Protein AF-A0A351DFH5-F1 (afdb_monomer_lite)

pLDDT: mean 95.79, std 2.82, range [80.25, 98.31]

Radius of gyration: 12.42 Å; chains: 1; bounding box: 26×24×39 Å

Sequence (79 aa):
MIKEQLTGKKIAITGSTGFLGTALVEQLLRTIPDVKLVLLVRSSKRTASQRVKREILNNDAFGPLRKELGDEEFDRLTR

Foldseek 3Di:
DVLVVQALDEDEDEPLLDPVNLLVVLCCLVRHHNYHYHYDADDDVHDRVVSCVPRRVPDCSCVVVCVVQPDVRSVVSVD

Secondary structure (DSSP, 8-state):
-HHHHHTT-EEEEESTTSHHHHHHHHHHHHHSTT-EEEEE---SSS-HHHHIIIIIITSGGGHHHHHHH-HHHHHHHT-

Structure (mmCIF, N/CA/C/O backbone):
data_AF-A0A351DFH5-F1
#
_entry.id   AF-A0A351DFH5-F1
#
loop_
_atom_site.group_PDB
_atom_site.id
_atom_site.type_symbol
_atom_site.label_atom_id
_atom_site.label_alt_id
_atom_site.label_comp_id
_atom_site.label_asym_id
_atom_site.label_entity_id
_atom_site.label_seq_id
_atom_site.pdbx_PDB_ins_code
_atom_site.Cartn_x
_atom_site.Cartn_y
_atom_site.Cartn_z
_atom_site.occupancy
_atom_site.B_iso_or_equiv
_atom_site.auth_seq_id
_atom_site.auth_comp_id
_atom_site.auth_asym_id
_atom_site.auth_atom_id
_atom_site.pdbx_PDB_model_num
ATOM 1 N N . MET A 1 1 ? -2.942 2.236 21.922 1.00 80.25 1 MET A N 1
ATOM 2 C CA . MET A 1 1 ? -2.290 3.566 21.900 1.00 80.25 1 MET A CA 1
ATOM 3 C C . MET A 1 1 ? -1.719 3.954 20.530 1.00 80.25 1 MET A C 1
ATOM 5 O O . MET A 1 1 ? -1.807 5.124 20.207 1.00 80.25 1 MET A O 1
ATOM 9 N N . ILE A 1 2 ? -1.182 3.040 19.699 1.00 92.69 2 ILE A N 1
ATOM 10 C CA . ILE A 1 2 ? -0.702 3.385 18.335 1.00 92.69 2 ILE A CA 1
ATOM 11 C C . ILE A 1 2 ? -1.850 3.469 17.318 1.00 92.69 2 ILE A C 1
ATOM 13 O O . ILE A 1 2 ? -1.917 4.416 16.539 1.00 92.69 2 ILE A O 1
ATOM 17 N N . LYS A 1 3 ? -2.764 2.489 17.322 1.00 95.19 3 LYS A N 1
ATOM 18 C CA . LYS A 1 3 ? -3.866 2.419 16.351 1.00 95.19 3 LYS A CA 1
ATOM 19 C C . LYS A 1 3 ? -4.747 3.662 16.427 1.00 95.19 3 LYS A C 1
ATOM 21 O O . LYS A 1 3 ? -4.972 4.304 15.414 1.00 95.19 3 LYS A O 1
ATOM 26 N N . GLU A 1 4 ? -5.123 4.063 17.635 1.00 96.06 4 GLU A N 1
ATOM 27 C CA . GLU A 1 4 ? -5.945 5.247 17.893 1.00 96.06 4 GLU A CA 1
ATOM 28 C C . GLU A 1 4 ? -5.248 6.547 17.468 1.00 96.06 4 GLU A C 1
ATOM 30 O O . GLU A 1 4 ? -5.903 7.477 17.007 1.00 96.06 4 GLU A O 1
ATOM 35 N N . GLN A 1 5 ? -3.917 6.616 17.577 1.00 97.06 5 GLN A N 1
ATOM 36 C CA . GLN A 1 5 ? -3.142 7.785 17.151 1.00 97.06 5 GLN A CA 1
ATOM 37 C C . GLN A 1 5 ? -3.004 7.893 15.628 1.00 97.06 5 GLN A C 1
ATOM 39 O O . GLN A 1 5 ? -2.823 9.000 15.112 1.00 97.06 5 GLN A O 1
ATOM 44 N N . LEU A 1 6 ? -3.069 6.764 14.918 1.00 97.25 6 LEU A N 1
ATOM 45 C CA . LEU A 1 6 ? -2.916 6.695 13.465 1.00 97.25 6 LEU A CA 1
ATOM 46 C C . LEU A 1 6 ? -4.252 6.638 12.709 1.00 97.25 6 LEU A C 1
ATOM 48 O O . LEU A 1 6 ? -4.261 6.932 11.513 1.00 97.25 6 LEU A O 1
ATOM 52 N N . THR A 1 7 ? -5.364 6.318 13.377 1.00 97.75 7 THR A N 1
ATOM 53 C CA . THR A 1 7 ? -6.707 6.345 12.780 1.00 97.75 7 THR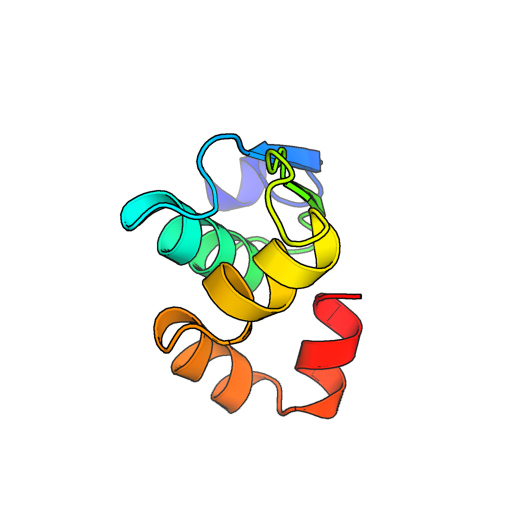 A CA 1
ATOM 54 C C . THR A 1 7 ? -6.981 7.696 12.119 1.00 97.75 7 THR A C 1
ATOM 56 O O . THR A 1 7 ? -6.740 8.757 12.703 1.00 97.75 7 THR A O 1
ATOM 59 N N . GLY A 1 8 ? -7.459 7.664 10.873 1.00 97.62 8 GLY A N 1
ATOM 60 C CA . GLY A 1 8 ? -7.777 8.869 10.101 1.00 97.62 8 GLY A CA 1
ATOM 61 C C . GLY A 1 8 ? -6.564 9.706 9.664 1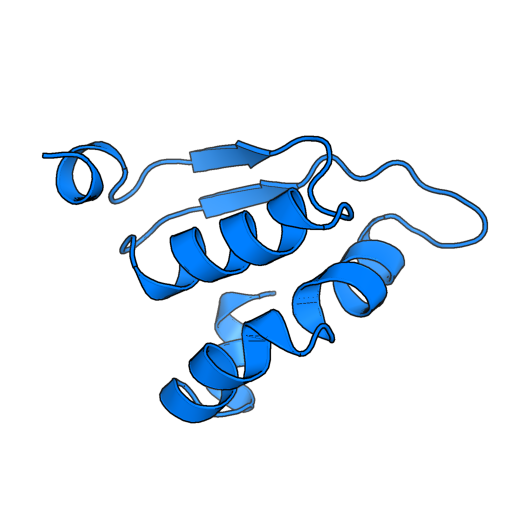.00 97.62 8 GLY A C 1
ATOM 62 O O . GLY A 1 8 ? -6.736 10.766 9.053 1.00 97.62 8 GLY A O 1
ATOM 63 N N . LYS A 1 9 ? -5.326 9.291 9.975 1.00 98.12 9 LYS A N 1
ATOM 64 C CA . LYS A 1 9 ? -4.123 10.035 9.577 1.00 98.12 9 LYS A CA 1
ATOM 65 C C . LYS A 1 9 ? -3.798 9.815 8.104 1.00 98.12 9 LYS A C 1
ATOM 67 O O . LYS A 1 9 ? -4.024 8.753 7.525 1.00 98.12 9 LYS A O 1
ATOM 72 N N . LYS A 1 10 ? -3.173 10.834 7.513 1.00 98.25 10 LYS A N 1
ATOM 73 C CA . LYS A 1 10 ? -2.527 10.747 6.205 1.00 98.25 10 LYS A CA 1
ATOM 74 C C . LYS A 1 10 ? -1.023 10.571 6.404 1.00 98.25 10 LYS A C 1
ATOM 76 O O . LYS A 1 10 ? -0.386 11.446 6.983 1.00 98.25 10 LYS A O 1
ATOM 81 N N . ILE A 1 11 ? -0.469 9.452 5.945 1.00 98.12 11 ILE A N 1
ATOM 82 C CA . ILE A 1 11 ? 0.921 9.048 6.194 1.00 98.12 11 ILE A CA 1
ATOM 83 C C . ILE A 1 11 ? 1.666 8.970 4.863 1.00 98.12 11 ILE A C 1
ATOM 85 O O . ILE A 1 11 ? 1.258 8.248 3.953 1.00 98.12 11 ILE A O 1
ATOM 89 N N . ALA A 1 12 ? 2.769 9.707 4.749 1.00 98.31 12 ALA A N 1
ATOM 90 C CA . ALA A 1 12 ? 3.682 9.587 3.620 1.00 98.31 12 ALA A CA 1
ATOM 91 C C . ALA A 1 12 ? 4.730 8.505 3.905 1.00 98.31 12 ALA A C 1
ATOM 93 O O . ALA A 1 12 ? 5.355 8.515 4.964 1.00 98.31 12 ALA A O 1
ATOM 94 N N . ILE A 1 13 ? 4.934 7.588 2.960 1.00 97.94 13 ILE A N 1
ATOM 95 C CA . ILE A 1 13 ? 5.894 6.488 3.076 1.00 97.94 13 ILE A CA 1
ATOM 96 C C . ILE A 1 13 ? 6.892 6.582 1.925 1.00 97.94 13 ILE A C 1
ATOM 98 O O . ILE A 1 13 ? 6.521 6.589 0.747 1.00 97.94 13 ILE A O 1
ATOM 102 N N . THR A 1 14 ? 8.173 6.624 2.275 1.00 97.12 14 THR A N 1
ATOM 103 C CA . THR A 1 14 ? 9.292 6.479 1.341 1.00 97.12 14 THR A CA 1
ATOM 104 C C . THR A 1 14 ? 9.839 5.053 1.428 1.00 97.12 14 THR A C 1
ATOM 106 O O . THR A 1 14 ? 9.649 4.361 2.426 1.00 97.12 14 THR A O 1
ATOM 109 N N . GLY A 1 15 ? 10.470 4.564 0.356 1.00 96.62 15 GLY A N 1
ATOM 110 C CA . GLY A 1 15 ? 10.992 3.190 0.335 1.00 96.62 15 GLY A CA 1
ATOM 111 C C . GLY A 1 15 ? 9.907 2.102 0.376 1.00 96.62 15 GLY A C 1
ATOM 112 O O . GLY A 1 15 ? 10.207 0.956 0.700 1.00 96.62 15 GLY A O 1
ATOM 113 N N . SER A 1 16 ? 8.662 2.437 0.016 1.00 97.56 16 SER A N 1
ATOM 114 C CA . SER A 1 16 ? 7.504 1.532 0.084 1.00 97.56 16 SER A CA 1
ATOM 115 C C . SER A 1 16 ? 7.597 0.311 -0.834 1.00 97.56 16 SER A C 1
ATOM 117 O O . SER A 1 16 ? 6.890 -0.656 -0.607 1.00 97.56 16 SER A O 1
ATOM 119 N N . THR A 1 17 ? 8.470 0.330 -1.844 1.00 96.69 17 THR A N 1
ATOM 120 C CA . THR A 1 17 ? 8.724 -0.818 -2.734 1.00 96.69 17 THR A CA 1
ATOM 121 C C . THR A 1 17 ? 9.794 -1.782 -2.203 1.00 96.69 17 THR A C 1
ATOM 123 O O . THR A 1 17 ? 10.183 -2.710 -2.906 1.00 96.69 17 THR A O 1
ATOM 126 N N . GLY A 1 18 ? 10.378 -1.510 -1.031 1.00 94.75 18 GLY A N 1
ATOM 127 C CA . GLY A 1 18 ? 11.350 -2.394 -0.384 1.00 94.75 18 GLY A CA 1
ATOM 128 C C . GLY A 1 18 ? 10.673 -3.489 0.443 1.00 94.75 18 GLY A C 1
ATOM 129 O O . GLY A 1 18 ? 9.477 -3.420 0.703 1.00 94.75 18 GLY A O 1
ATOM 130 N N . PHE A 1 19 ? 11.457 -4.459 0.920 1.00 95.19 19 PHE A N 1
ATOM 131 C CA . PHE A 1 19 ? 10.964 -5.601 1.705 1.00 95.19 19 PHE A CA 1
ATOM 132 C C . PHE A 1 19 ? 10.046 -5.190 2.873 1.00 95.19 19 PHE A C 1
ATOM 134 O O . PHE A 1 19 ? 8.877 -5.565 2.906 1.00 95.19 19 PHE A O 1
ATOM 141 N N . LEU A 1 20 ? 10.545 -4.354 3.792 1.00 96.50 20 LEU A N 1
ATOM 142 C CA . LEU A 1 20 ? 9.754 -3.875 4.931 1.00 96.50 20 LEU A CA 1
ATOM 143 C C . LEU A 1 20 ? 8.681 -2.860 4.516 1.00 96.50 20 LEU A C 1
ATOM 145 O O . LEU A 1 20 ? 7.603 -2.832 5.098 1.00 96.50 20 LEU A O 1
ATOM 149 N N . GLY A 1 21 ? 8.971 -2.028 3.514 1.00 97.62 21 GLY A N 1
ATOM 150 C CA . GLY A 1 21 ? 8.050 -0.993 3.048 1.00 97.62 21 GLY A CA 1
ATOM 151 C C . GLY A 1 21 ? 6.727 -1.580 2.565 1.00 97.62 21 GLY A C 1
ATOM 152 O O . GLY A 1 21 ? 5.670 -1.109 2.976 1.00 97.62 21 GLY A O 1
ATOM 153 N N . THR A 1 22 ? 6.783 -2.648 1.768 1.00 97.94 22 THR A N 1
ATOM 154 C CA . THR A 1 22 ? 5.592 -3.333 1.258 1.00 97.94 22 THR A CA 1
ATOM 155 C C . THR A 1 22 ? 4.758 -3.931 2.394 1.00 97.94 22 THR A C 1
ATOM 157 O O . THR A 1 22 ? 3.550 -3.704 2.446 1.00 97.94 22 THR A O 1
ATOM 160 N N . ALA A 1 23 ? 5.398 -4.628 3.341 1.00 96.81 23 ALA A N 1
ATOM 161 C CA . ALA A 1 23 ? 4.714 -5.204 4.501 1.00 96.81 23 ALA A CA 1
ATOM 162 C C . ALA A 1 23 ? 4.105 -4.128 5.418 1.00 96.81 23 ALA A C 1
ATOM 164 O O . ALA A 1 23 ? 3.007 -4.303 5.937 1.00 96.81 23 ALA A O 1
ATOM 165 N N . LEU A 1 24 ? 4.781 -2.987 5.588 1.00 97.62 24 LEU A N 1
ATOM 166 C CA . LEU A 1 24 ? 4.265 -1.867 6.372 1.00 97.62 24 LEU A CA 1
ATOM 167 C C . LEU A 1 24 ? 3.014 -1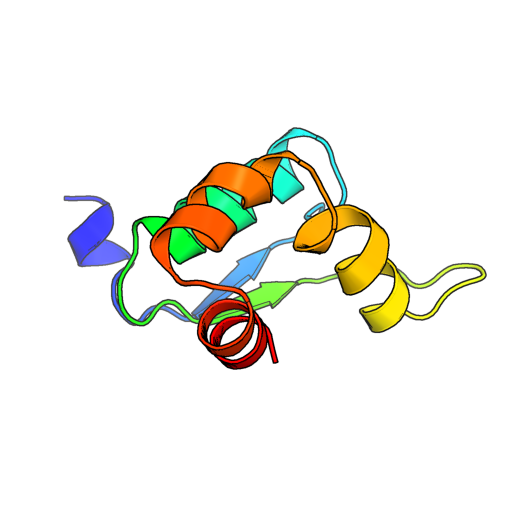.251 5.733 1.00 97.62 24 LEU A C 1
ATOM 169 O O . LEU A 1 24 ? 2.065 -0.939 6.448 1.00 97.62 24 LEU A O 1
ATOM 173 N N . VAL A 1 25 ? 2.998 -1.078 4.407 1.00 98.00 25 VAL A N 1
ATOM 174 C CA . VAL A 1 25 ? 1.814 -0.576 3.687 1.00 98.00 25 VAL A CA 1
ATOM 175 C C . VAL A 1 25 ? 0.623 -1.506 3.911 1.00 98.00 25 VAL A C 1
ATOM 177 O O . VAL A 1 25 ? -0.451 -1.025 4.266 1.00 98.00 25 VAL A O 1
ATOM 180 N N . GLU A 1 26 ? 0.8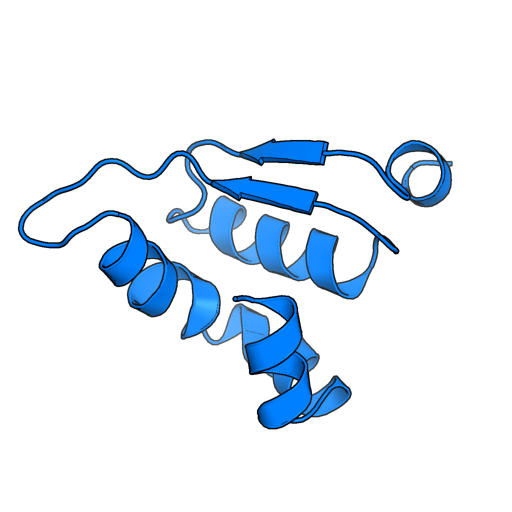15 -2.819 3.761 1.00 97.50 26 GLU A N 1
ATOM 181 C CA . GLU A 1 26 ? -0.234 -3.811 4.028 1.00 97.50 26 GLU A CA 1
ATOM 182 C C . GLU A 1 26 ? -0.732 -3.733 5.471 1.00 97.50 26 GLU A C 1
ATOM 184 O O . GLU A 1 26 ? -1.931 -3.581 5.702 1.00 97.50 26 GLU A O 1
ATOM 189 N N . GLN A 1 27 ? 0.187 -3.749 6.437 1.00 96.62 27 GLN A N 1
ATOM 190 C CA . GLN A 1 27 ? -0.148 -3.739 7.856 1.00 96.62 27 GLN A CA 1
ATOM 191 C C . GLN A 1 27 ? -0.947 -2.487 8.231 1.00 96.62 27 GLN A C 1
ATOM 193 O O . GLN A 1 27 ? -1.899 -2.571 9.010 1.00 96.62 27 GLN A O 1
ATOM 198 N N . LEU A 1 28 ? -0.574 -1.322 7.694 1.00 97.19 28 LEU A N 1
ATOM 199 C CA . LEU A 1 28 ? -1.286 -0.072 7.945 1.00 97.19 28 LEU A CA 1
ATOM 200 C C . LEU A 1 28 ? -2.692 -0.105 7.342 1.00 97.19 28 LEU A C 1
ATOM 202 O O . LEU A 1 28 ? -3.638 0.230 8.048 1.00 97.19 28 LEU A O 1
ATOM 206 N N . LEU A 1 29 ? -2.837 -0.557 6.093 1.00 96.44 29 LEU A N 1
ATOM 207 C CA . LEU A 1 29 ? -4.144 -0.671 5.435 1.00 96.44 29 LEU A CA 1
ATOM 208 C C .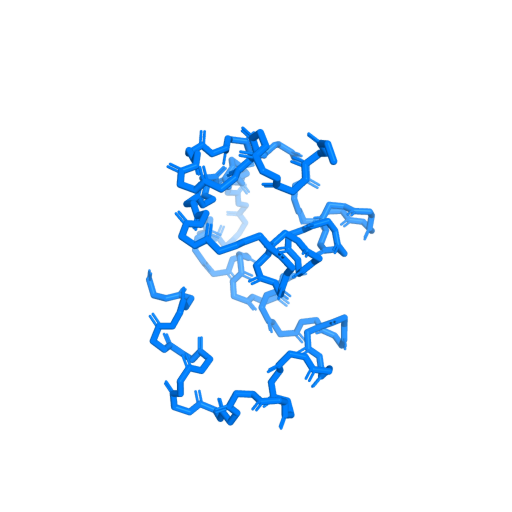 LEU A 1 29 ? -5.063 -1.675 6.135 1.00 96.44 29 LEU A C 1
ATOM 210 O O . LEU A 1 29 ? -6.247 -1.401 6.297 1.00 96.44 29 LEU A O 1
ATOM 214 N N . ARG A 1 30 ? -4.526 -2.812 6.589 1.00 95.88 30 ARG A N 1
ATOM 215 C CA . ARG A 1 30 ? -5.314 -3.840 7.277 1.00 95.88 30 ARG A CA 1
ATOM 216 C C . ARG A 1 30 ? -5.713 -3.426 8.690 1.00 95.88 30 ARG A C 1
ATOM 218 O O . ARG A 1 30 ? -6.793 -3.773 9.156 1.00 95.88 30 ARG A O 1
ATOM 225 N N . THR A 1 31 ? -4.836 -2.734 9.420 1.00 95.44 31 THR A N 1
ATOM 226 C CA . THR A 1 31 ? -5.025 -2.560 10.870 1.00 95.44 31 THR A CA 1
ATOM 227 C C . THR A 1 31 ? -5.430 -1.165 11.314 1.00 95.44 31 THR A C 1
ATOM 229 O O . THR A 1 31 ? -5.975 -1.059 12.416 1.00 95.44 31 THR A O 1
ATOM 232 N N . ILE A 1 32 ? -5.209 -0.121 10.511 1.00 97.06 32 ILE A N 1
ATOM 233 C CA . ILE A 1 32 ? -5.486 1.270 10.884 1.00 97.06 32 ILE A CA 1
ATOM 234 C C . ILE A 1 32 ? -6.707 1.785 10.103 1.00 97.06 32 ILE A C 1
ATOM 236 O O . ILE A 1 32 ? -6.598 2.050 8.907 1.00 97.06 32 ILE A O 1
ATOM 240 N N . PRO A 1 33 ? -7.865 1.962 10.763 1.00 94.75 33 PRO A N 1
ATOM 241 C CA . PRO A 1 33 ? -9.064 2.485 10.122 1.00 94.75 33 PRO A CA 1
ATOM 242 C C . PRO A 1 33 ? -8.843 3.884 9.546 1.00 94.75 33 PRO A C 1
ATOM 244 O O . PRO A 1 33 ? -8.133 4.710 10.131 1.00 94.75 33 PRO A O 1
ATOM 247 N N . ASP A 1 34 ? -9.479 4.148 8.406 1.00 95.44 34 ASP A N 1
ATOM 248 C CA . ASP A 1 34 ? -9.503 5.452 7.731 1.00 95.44 34 ASP A CA 1
ATOM 249 C C . ASP A 1 34 ? -8.118 6.052 7.423 1.00 95.44 34 ASP A C 1
ATOM 251 O O . ASP A 1 34 ? -7.980 7.260 7.204 1.00 95.44 34 ASP A O 1
ATOM 255 N N . VAL A 1 35 ? -7.066 5.227 7.401 1.00 97.12 35 VAL A N 1
ATOM 256 C CA . VAL A 1 35 ? -5.715 5.679 7.070 1.00 97.12 35 VAL A CA 1
ATOM 257 C C . VAL A 1 35 ? -5.612 6.010 5.582 1.00 97.12 35 VAL A C 1
ATOM 259 O O . VAL A 1 35 ? -6.120 5.296 4.721 1.00 97.12 35 VAL A O 1
ATOM 262 N N . LYS A 1 36 ? -4.905 7.094 5.256 1.00 97.44 36 LYS A N 1
ATOM 263 C CA . LYS A 1 36 ? -4.582 7.459 3.870 1.00 97.44 36 LYS A CA 1
ATOM 264 C C . LYS A 1 36 ? -3.083 7.371 3.661 1.00 97.44 36 LYS A C 1
ATOM 266 O O . LYS A 1 36 ? -2.330 8.102 4.302 1.00 97.44 36 LYS A O 1
ATOM 271 N N . LEU A 1 37 ? -2.638 6.517 2.747 1.00 97.75 37 LEU A N 1
ATOM 272 C CA . LEU A 1 37 ? -1.215 6.344 2.461 1.00 97.75 37 LEU A CA 1
ATOM 273 C C . LEU A 1 37 ? -0.811 7.122 1.209 1.00 97.75 37 LEU A C 1
ATOM 275 O O . LEU A 1 37 ? -1.468 7.052 0.175 1.00 97.75 37 LEU A O 1
ATOM 279 N N . VAL A 1 38 ? 0.291 7.862 1.299 1.00 97.69 38 VAL A N 1
ATOM 280 C CA . VAL A 1 38 ? 0.930 8.528 0.159 1.00 97.69 38 VAL A CA 1
ATOM 281 C C . VAL A 1 38 ? 2.279 7.871 -0.073 1.00 97.69 38 VAL A C 1
ATOM 283 O O . VAL A 1 38 ? 3.176 7.972 0.761 1.00 97.69 38 VAL A O 1
ATOM 286 N N . LEU A 1 39 ? 2.433 7.190 -1.204 1.00 97.62 39 LEU A N 1
ATOM 287 C CA . LEU A 1 39 ? 3.642 6.429 -1.504 1.00 97.62 39 LEU A CA 1
ATOM 288 C C . LEU A 1 39 ? 4.570 7.244 -2.405 1.00 97.62 39 LEU A C 1
ATOM 290 O O . LEU A 1 39 ? 4.245 7.509 -3.563 1.00 97.62 39 LEU A O 1
ATOM 294 N N . LEU A 1 40 ? 5.749 7.613 -1.897 1.00 97.19 40 LEU A N 1
ATOM 295 C CA . LEU A 1 40 ? 6.775 8.263 -2.708 1.00 97.19 40 LEU A CA 1
ATOM 296 C C . LEU A 1 40 ? 7.603 7.199 -3.433 1.00 97.19 40 LEU A C 1
ATOM 298 O O . LEU A 1 40 ? 8.555 6.635 -2.887 1.00 97.19 40 LEU A O 1
ATOM 302 N N . VAL A 1 41 ? 7.236 6.937 -4.685 1.00 96.94 41 VAL A N 1
ATOM 303 C CA . VAL A 1 41 ? 7.890 5.934 -5.529 1.00 96.94 41 VAL A CA 1
ATOM 304 C C . VAL A 1 41 ? 8.630 6.618 -6.671 1.00 96.94 41 VAL A C 1
ATOM 306 O O . VAL A 1 41 ? 8.036 7.318 -7.487 1.00 96.94 41 VAL A O 1
ATOM 309 N N . ARG A 1 42 ? 9.944 6.380 -6.755 1.00 94.38 42 ARG A N 1
ATOM 310 C CA . ARG A 1 42 ? 10.758 6.841 -7.890 1.00 94.38 42 ARG A CA 1
ATOM 311 C C . ARG A 1 42 ? 10.324 6.119 -9.166 1.00 94.38 42 ARG A C 1
ATOM 313 O O . ARG A 1 42 ? 10.213 4.892 -9.168 1.00 94.38 42 ARG A O 1
ATOM 320 N N . SER A 1 43 ? 10.112 6.846 -10.256 1.00 92.56 43 SER A N 1
ATOM 321 C CA . SER A 1 43 ? 9.913 6.231 -11.571 1.00 92.56 43 SER A CA 1
ATOM 322 C C . SER A 1 43 ? 11.195 5.544 -12.061 1.00 92.56 43 SER A C 1
ATOM 324 O O . SER A 1 43 ? 12.295 5.781 -11.559 1.00 92.56 43 SER A O 1
ATOM 326 N N . SER A 1 44 ? 11.043 4.635 -13.022 1.00 91.06 44 SER A N 1
ATOM 327 C CA . SER A 1 44 ? 12.154 3.999 -13.738 1.00 91.06 44 SER A CA 1
ATOM 328 C C . SER A 1 44 ? 11.741 3.785 -15.199 1.00 91.06 44 SER A C 1
ATOM 330 O O . SER A 1 44 ? 11.046 4.624 -15.764 1.00 91.06 44 SER A O 1
ATOM 332 N N . LYS A 1 45 ? 12.054 2.628 -15.800 1.00 95.00 45 LYS A N 1
ATOM 333 C CA . LYS A 1 45 ? 11.420 2.183 -17.057 1.00 95.00 45 LYS A CA 1
ATOM 334 C C . LYS A 1 45 ? 9.889 2.042 -16.941 1.00 95.00 45 LYS A C 1
ATOM 336 O O . LYS A 1 45 ? 9.220 1.845 -17.947 1.00 95.00 45 LYS A O 1
ATOM 341 N N . ARG A 1 46 ? 9.343 2.082 -15.719 1.00 94.75 46 ARG A N 1
ATOM 342 C CA . ARG A 1 46 ? 7.907 2.063 -15.405 1.00 94.75 46 ARG A CA 1
ATOM 343 C C . ARG A 1 46 ? 7.502 3.331 -14.659 1.00 94.75 46 ARG A C 1
ATOM 345 O O . ARG A 1 46 ? 8.309 3.901 -13.916 1.00 94.75 46 ARG A O 1
ATOM 352 N N . THR A 1 47 ? 6.239 3.725 -14.798 1.00 97.06 47 THR A N 1
ATOM 353 C CA . THR A 1 47 ? 5.661 4.825 -14.012 1.00 97.06 47 THR A CA 1
ATOM 354 C C . THR A 1 47 ? 5.582 4.456 -12.529 1.00 97.06 47 THR A C 1
ATOM 356 O O . THR A 1 47 ? 5.573 3.275 -12.171 1.00 97.06 47 THR A O 1
ATOM 359 N N . ALA A 1 48 ? 5.501 5.458 -11.650 1.00 96.06 48 ALA A N 1
ATOM 360 C CA . ALA A 1 48 ? 5.337 5.230 -10.214 1.00 96.06 48 ALA A CA 1
ATOM 361 C C . ALA A 1 48 ? 4.110 4.347 -9.918 1.00 96.06 48 ALA A C 1
ATOM 363 O O . ALA A 1 48 ? 4.233 3.357 -9.203 1.00 96.06 48 ALA A O 1
ATOM 364 N N . SER A 1 49 ? 2.966 4.620 -10.554 1.00 95.12 49 SER A N 1
ATOM 365 C CA . SER A 1 49 ? 1.731 3.842 -10.379 1.00 95.12 49 SER A CA 1
ATOM 366 C C . SER A 1 49 ? 1.870 2.389 -10.848 1.00 95.12 49 SER A C 1
ATOM 368 O O . SER A 1 49 ? 1.419 1.470 -10.167 1.00 95.12 49 SER A O 1
ATOM 370 N N . GLN A 1 50 ? 2.554 2.147 -11.973 1.00 96.44 50 GLN A N 1
ATOM 371 C CA . GLN A 1 50 ? 2.850 0.783 -12.432 1.00 96.44 50 GLN A CA 1
ATOM 372 C C . GLN A 1 50 ? 3.741 0.029 -11.440 1.00 96.44 50 GLN A C 1
ATOM 374 O O . GLN A 1 50 ? 3.549 -1.169 -11.224 1.00 96.44 50 GLN A O 1
ATOM 379 N N . ARG A 1 51 ? 4.716 0.719 -10.836 1.00 96.69 51 ARG A N 1
ATOM 380 C CA . ARG A 1 51 ? 5.570 0.133 -9.799 1.00 96.69 51 ARG A CA 1
ATOM 381 C C . ARG A 1 51 ? 4.784 -0.170 -8.528 1.00 96.69 51 ARG A C 1
ATOM 383 O O . ARG A 1 51 ? 4.931 -1.270 -8.020 1.00 96.69 51 ARG A O 1
ATOM 390 N N . VAL A 1 52 ? 3.907 0.726 -8.069 1.00 97.00 52 VAL A N 1
ATOM 391 C CA . VAL A 1 52 ? 3.015 0.466 -6.921 1.00 97.00 52 VAL A CA 1
ATOM 392 C C . VAL A 1 52 ? 2.174 -0.786 -7.167 1.00 97.00 52 VAL A C 1
ATOM 394 O O . VAL A 1 52 ? 2.194 -1.702 -6.349 1.00 97.00 52 VAL A O 1
ATOM 397 N N . LYS A 1 53 ? 1.508 -0.885 -8.324 1.00 96.00 53 LYS A N 1
ATOM 398 C CA . LYS A 1 53 ? 0.698 -2.064 -8.655 1.00 96.00 53 LYS A CA 1
ATOM 399 C C . LYS A 1 53 ? 1.525 -3.354 -8.624 1.00 96.00 53 LYS A C 1
ATOM 401 O O . LYS A 1 53 ? 1.129 -4.328 -7.998 1.00 96.00 53 LYS A O 1
ATOM 406 N N . ARG A 1 54 ? 2.688 -3.361 -9.280 1.00 95.50 54 ARG A N 1
ATOM 407 C CA . ARG A 1 54 ? 3.504 -4.573 -9.450 1.00 95.50 54 ARG A CA 1
ATOM 408 C C . ARG A 1 54 ? 4.301 -4.974 -8.208 1.00 95.50 54 ARG A C 1
ATOM 410 O O . ARG A 1 54 ? 4.434 -6.160 -7.948 1.00 95.50 54 ARG A O 1
ATOM 417 N N . GLU A 1 55 ? 4.906 -4.013 -7.520 1.00 96.25 55 GLU A N 1
ATOM 418 C CA . GLU A 1 55 ? 5.887 -4.260 -6.451 1.00 96.25 55 GLU A CA 1
ATOM 419 C C . GLU A 1 55 ? 5.246 -4.254 -5.057 1.00 96.25 55 GLU A C 1
ATOM 421 O O . GLU A 1 55 ? 5.820 -4.818 -4.127 1.00 96.25 55 GLU A O 1
ATOM 426 N N . ILE A 1 56 ? 4.065 -3.639 -4.918 1.00 96.75 56 ILE A N 1
ATOM 427 C CA . ILE A 1 56 ? 3.347 -3.520 -3.646 1.00 96.75 56 ILE A CA 1
ATOM 428 C C . ILE A 1 56 ? 2.035 -4.299 -3.720 1.00 96.75 56 ILE A C 1
ATOM 430 O O . ILE A 1 56 ? 1.924 -5.341 -3.090 1.00 96.75 56 ILE A O 1
ATOM 434 N N . LEU A 1 57 ? 1.066 -3.860 -4.528 1.00 96.25 57 LEU A N 1
ATOM 435 C CA . LEU A 1 57 ? -0.294 -4.423 -4.484 1.00 96.25 57 LEU A CA 1
ATOM 436 C C . LEU A 1 57 ? -0.371 -5.887 -4.950 1.00 96.25 57 LEU A C 1
ATOM 438 O O . LEU A 1 57 ? -1.199 -6.643 -4.449 1.00 96.25 57 LEU A O 1
ATOM 442 N N . ASN A 1 58 ? 0.479 -6.300 -5.891 1.00 95.81 58 ASN A N 1
ATOM 443 C CA . ASN A 1 58 ? 0.570 -7.687 -6.363 1.00 95.81 58 ASN A CA 1
ATOM 444 C C . ASN A 1 58 ? 1.528 -8.557 -5.526 1.00 95.81 58 ASN A C 1
ATOM 446 O O . ASN A 1 58 ? 1.807 -9.686 -5.915 1.00 95.81 58 ASN A O 1
ATOM 450 N N . ASN A 1 59 ? 2.092 -8.031 -4.437 1.00 96.69 59 ASN A N 1
ATOM 451 C CA . ASN A 1 59 ? 2.973 -8.796 -3.563 1.00 96.69 59 ASN A CA 1
ATOM 452 C C . ASN A 1 59 ? 2.161 -9.756 -2.679 1.00 96.69 59 ASN A C 1
ATOM 454 O O . ASN A 1 59 ? 1.105 -9.380 -2.169 1.00 96.69 59 ASN A O 1
ATOM 458 N N . ASP A 1 60 ? 2.695 -10.952 -2.427 1.00 94.94 60 ASP A N 1
ATOM 459 C CA . ASP A 1 60 ? 2.050 -11.983 -1.600 1.00 94.94 60 ASP A CA 1
ATOM 460 C C . ASP A 1 60 ? 1.755 -11.525 -0.164 1.00 94.94 60 ASP A C 1
ATOM 462 O O . ASP A 1 60 ? 0.843 -12.054 0.472 1.00 94.94 60 ASP A O 1
ATOM 466 N N . ALA A 1 61 ? 2.452 -10.496 0.335 1.00 94.62 61 ALA A N 1
ATOM 467 C CA . ALA A 1 61 ? 2.145 -9.854 1.611 1.00 94.62 61 ALA A CA 1
ATOM 468 C C . ALA A 1 61 ? 0.681 -9.389 1.703 1.00 94.62 61 ALA A C 1
ATOM 470 O O . ALA A 1 61 ? 0.110 -9.429 2.786 1.00 94.62 61 ALA A O 1
ATOM 471 N N . PHE A 1 62 ? 0.057 -9.007 0.581 1.00 96.81 62 PHE A N 1
ATOM 472 C CA . PHE A 1 62 ? -1.348 -8.589 0.516 1.00 96.81 62 PHE A CA 1
ATOM 473 C C . PHE A 1 62 ? -2.338 -9.754 0.403 1.00 96.81 62 PHE A C 1
ATOM 475 O O . PHE A 1 62 ? -3.544 -9.520 0.428 1.00 96.81 62 PHE A O 1
ATOM 482 N N . GLY A 1 63 ? -1.868 -11.000 0.291 1.00 95.38 63 GLY A N 1
ATOM 483 C CA . GLY A 1 63 ? -2.721 -12.188 0.205 1.00 95.38 63 GLY A CA 1
ATOM 484 C C . GLY A 1 63 ? -3.756 -12.285 1.337 1.00 95.38 63 GLY A C 1
ATOM 485 O O . GLY A 1 63 ? -4.940 -12.450 1.039 1.00 95.38 63 GLY A O 1
ATOM 486 N N . PRO A 1 64 ? -3.366 -12.128 2.619 1.00 94.62 64 PRO A N 1
ATOM 487 C CA . PRO A 1 64 ? -4.310 -12.098 3.736 1.00 94.62 64 PRO A CA 1
ATOM 488 C C . PRO A 1 64 ? -5.372 -11.002 3.599 1.00 94.62 64 PRO A C 1
ATOM 490 O O . PRO A 1 64 ? -6.558 -11.304 3.707 1.00 94.62 64 PRO A O 1
ATOM 493 N N . LEU A 1 65 ? -4.968 -9.764 3.289 1.00 95.75 65 LEU A N 1
ATOM 494 C CA . LEU A 1 65 ? -5.892 -8.636 3.136 1.00 95.75 65 LEU A CA 1
ATOM 495 C C . LEU A 1 65 ? -6.856 -8.828 1.954 1.00 95.75 65 LEU A C 1
ATOM 497 O O . LEU A 1 65 ? -8.044 -8.548 2.075 1.00 95.75 65 LEU A O 1
ATOM 501 N N . ARG A 1 66 ? -6.375 -9.362 0.824 1.00 96.50 66 ARG A N 1
ATOM 502 C CA . ARG A 1 66 ? -7.220 -9.723 -0.328 1.00 96.50 66 ARG A CA 1
ATOM 503 C C . ARG A 1 66 ? -8.236 -10.802 0.029 1.00 96.50 66 ARG A C 1
ATOM 505 O O . ARG A 1 66 ? -9.388 -10.704 -0.371 1.00 96.50 66 ARG A O 1
ATOM 512 N N . LYS A 1 67 ? -7.829 -11.816 0.797 1.00 96.19 67 LYS A N 1
ATOM 513 C CA . LYS A 1 67 ? -8.729 -12.885 1.249 1.00 96.19 67 LYS A CA 1
ATOM 514 C C . LYS A 1 67 ? -9.796 -12.368 2.219 1.00 96.19 67 LYS A C 1
ATOM 516 O O . LYS A 1 67 ? -10.913 -12.871 2.194 1.00 96.19 67 LYS A O 1
ATOM 521 N N . GLU A 1 68 ? -9.448 -11.404 3.069 1.00 95.88 68 GLU A N 1
ATOM 522 C CA . GLU A 1 68 ? -10.370 -10.786 4.029 1.00 95.88 68 GLU A CA 1
ATOM 523 C C . GLU A 1 68 ? -11.412 -9.890 3.343 1.00 95.88 68 GLU A C 1
ATOM 525 O O . GLU A 1 68 ? -12.591 -9.962 3.680 1.00 95.88 68 GLU A O 1
ATOM 530 N N . LEU A 1 69 ? -10.993 -9.077 2.367 1.00 96.19 69 LEU A N 1
ATOM 531 C CA . LEU A 1 69 ? -11.858 -8.094 1.704 1.00 96.19 69 LEU A CA 1
ATOM 532 C C . LEU A 1 69 ? -12.574 -8.629 0.452 1.00 96.19 69 LEU A C 1
ATOM 534 O O . LEU A 1 69 ? -13.649 -8.148 0.104 1.00 96.19 69 LEU A O 1
ATOM 538 N N . GLY A 1 70 ? -11.985 -9.605 -0.240 1.00 97.06 70 GLY A N 1
ATOM 539 C CA . GLY A 1 70 ? -12.340 -9.943 -1.619 1.00 97.06 70 GLY A CA 1
ATOM 540 C C . GLY A 1 70 ? -11.744 -8.955 -2.632 1.00 97.06 70 GLY A C 1
ATOM 541 O O . GLY A 1 70 ? -11.342 -7.842 -2.287 1.00 97.06 70 GLY A O 1
ATOM 542 N N . ASP A 1 71 ? -11.671 -9.364 -3.901 1.00 95.19 71 ASP A N 1
ATOM 543 C CA . ASP A 1 71 ? -10.957 -8.601 -4.936 1.00 95.19 71 ASP A CA 1
ATOM 544 C C . ASP A 1 71 ? -11.595 -7.234 -5.234 1.00 95.19 71 ASP A C 1
ATOM 546 O O . ASP A 1 71 ? -10.881 -6.243 -5.377 1.00 95.19 71 ASP A O 1
ATOM 550 N N . GLU A 1 72 ? -12.929 -7.147 -5.276 1.00 96.31 72 GLU A N 1
ATOM 551 C CA . GLU A 1 72 ? -13.629 -5.889 -5.581 1.00 96.31 72 GLU A CA 1
ATOM 552 C C . GLU A 1 72 ? -13.388 -4.814 -4.514 1.00 96.31 72 GLU A C 1
ATOM 554 O O . GLU A 1 72 ? -13.084 -3.661 -4.834 1.00 96.31 72 GLU A O 1
ATOM 559 N N . GLU A 1 73 ? -13.492 -5.189 -3.237 1.00 96.19 73 GLU A N 1
ATOM 560 C 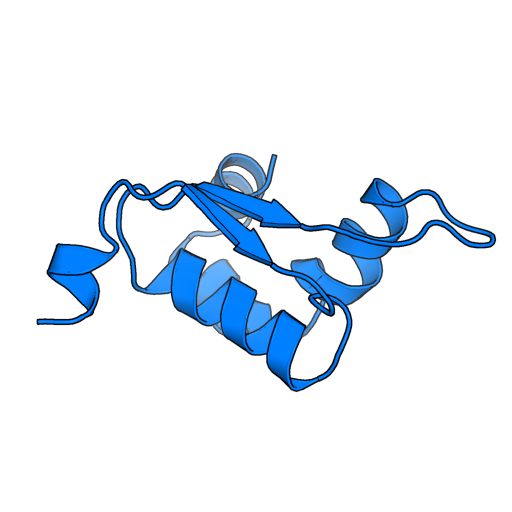CA . GLU A 1 73 ? -13.286 -4.263 -2.125 1.00 96.19 73 GLU A CA 1
ATOM 561 C C . GLU A 1 73 ? -11.810 -3.892 -1.974 1.00 96.19 73 GLU A C 1
ATOM 563 O O . GLU A 1 73 ? -11.479 -2.729 -1.735 1.00 96.19 73 GLU A O 1
ATOM 568 N N . PHE A 1 74 ? -10.908 -4.852 -2.191 1.00 96.25 74 PHE A N 1
ATOM 569 C CA . PHE A 1 74 ? -9.476 -4.588 -2.230 1.00 96.25 74 PHE A CA 1
ATOM 570 C C . PHE A 1 74 ? -9.115 -3.553 -3.306 1.00 96.25 74 PHE A C 1
ATOM 572 O O . PHE A 1 74 ? -8.362 -2.605 -3.052 1.00 96.25 74 PHE A O 1
ATOM 579 N N . ASP A 1 75 ? -9.660 -3.706 -4.512 1.00 94.44 75 ASP A N 1
ATOM 580 C CA . ASP A 1 75 ? -9.428 -2.771 -5.608 1.00 94.44 75 ASP A CA 1
ATOM 581 C C . ASP A 1 75 ? -10.032 -1.391 -5.309 1.00 94.44 75 ASP A C 1
ATOM 583 O O . ASP A 1 75 ? -9.454 -0.375 -5.691 1.00 94.44 75 ASP A O 1
ATOM 587 N N . ARG A 1 76 ? -11.159 -1.315 -4.587 1.00 94.50 76 ARG A N 1
ATOM 588 C CA . ARG A 1 76 ? -11.731 -0.039 -4.124 1.00 94.50 76 ARG A CA 1
ATOM 589 C C . ARG A 1 76 ? -10.834 0.654 -3.099 1.00 94.50 76 ARG A C 1
ATOM 591 O O . ARG A 1 76 ? -10.634 1.862 -3.203 1.00 94.50 76 ARG A O 1
ATOM 598 N N . LEU A 1 77 ? -10.290 -0.099 -2.143 1.00 93.06 77 LEU A N 1
ATOM 599 C CA . LEU A 1 77 ? -9.400 0.412 -1.096 1.00 93.06 77 LEU A CA 1
ATOM 600 C C . LEU A 1 77 ? -8.082 0.965 -1.662 1.00 93.06 77 LEU A C 1
ATOM 602 O O . LEU A 1 77 ? -7.495 1.879 -1.087 1.00 93.06 77 LEU A O 1
ATOM 606 N N . THR A 1 78 ? -7.603 0.397 -2.771 1.00 90.94 78 THR A N 1
ATOM 607 C CA . THR A 1 78 ? -6.260 0.658 -3.320 1.00 90.94 78 THR A CA 1
ATOM 608 C C . THR A 1 78 ? -6.241 1.547 -4.570 1.00 90.94 78 THR A C 1
ATOM 610 O O . THR A 1 78 ? -5.183 1.701 -5.191 1.00 90.94 78 THR A O 1
ATOM 613 N N . ARG A 1 79 ? -7.387 2.134 -4.933 1.00 81.75 79 ARG A N 1
ATOM 614 C CA . ARG A 1 79 ? -7.542 3.073 -6.056 1.00 81.75 79 ARG A CA 1
ATOM 615 C C . ARG A 1 79 ? -6.997 4.474 -5.784 1.00 81.75 79 ARG A C 1
ATOM 617 O O . ARG A 1 79 ? -7.058 4.947 -4.629 1.00 81.75 79 ARG A O 1
#